Protein AF-A0A972VAW7-F1 (afdb_monomer_lite)

Radius of gyration: 26.2 Å; chains: 1; bounding box: 34×92×45 Å

Sequence (123 aa):
MKHARHSIWLACLALLVVLTGPWVCAQDKIDMKLLYAGHPGSDREKDFVGFLEKHFVHVETCDLKGFKQSQSKGFAVTLMDYDGDGFKAPRPSVRREYEGSLMTVGVIGAFICGNLQLKTGYL

Structure (mmCIF, N/CA/C/O backbone):
data_AF-A0A972VAW7-F1
#
_entry.id   AF-A0A972VAW7-F1
#
loop_
_atom_site.group_PDB
_atom_site.id
_atom_site.type_symbol
_atom_site.label_atom_id
_atom_site.label_alt_id
_atom_site.label_comp_id
_atom_site.label_asym_id
_atom_site.label_entity_id
_atom_site.label_seq_id
_atom_site.pdbx_PDB_ins_code
_atom_site.Cartn_x
_atom_site.Cartn_y
_atom_site.Cartn_z
_atom_site.occupancy
_atom_site.B_iso_or_equiv
_atom_site.auth_seq_id
_atom_site.auth_comp_id
_atom_site.auth_asym_id
_atom_site.auth_atom_id
_atom_site.pdbx_PDB_model_num
ATOM 1 N N . MET A 1 1 ? 20.063 -77.854 31.982 1.00 42.41 1 MET A N 1
ATOM 2 C CA . MET A 1 1 ? 21.010 -76.969 31.272 1.00 42.41 1 MET A CA 1
ATOM 3 C C . MET A 1 1 ? 20.255 -75.726 30.834 1.00 42.41 1 MET A C 1
ATOM 5 O O . MET A 1 1 ? 19.306 -75.831 30.073 1.00 42.41 1 MET A O 1
ATOM 9 N N . LYS A 1 2 ? 20.599 -74.588 31.443 1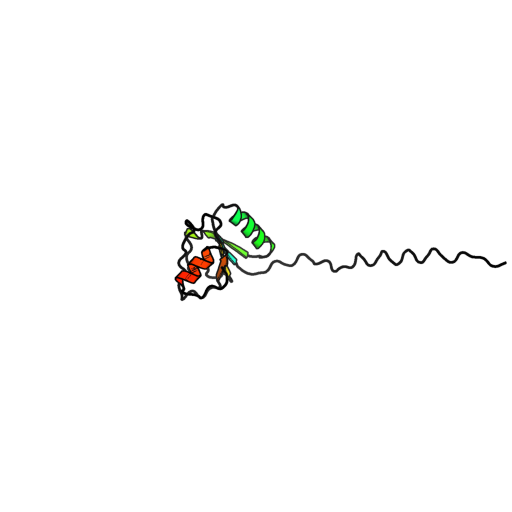.00 49.62 2 LYS A N 1
ATOM 10 C CA . LYS A 1 2 ? 20.118 -73.239 31.108 1.00 49.62 2 LYS A CA 1
ATOM 11 C C . LYS A 1 2 ? 20.866 -72.765 29.857 1.00 49.62 2 LYS A C 1
ATOM 13 O O . LYS A 1 2 ? 22.028 -73.119 29.754 1.00 49.62 2 LYS A O 1
ATOM 18 N N . HIS A 1 3 ? 20.211 -72.012 28.970 1.00 44.94 3 HIS A N 1
ATOM 19 C CA . HIS A 1 3 ? 20.733 -70.972 28.054 1.00 44.94 3 HIS A CA 1
ATOM 20 C C . HIS A 1 3 ? 19.683 -70.795 26.941 1.00 44.94 3 HIS A C 1
ATOM 22 O O . HIS A 1 3 ? 19.407 -71.712 26.183 1.0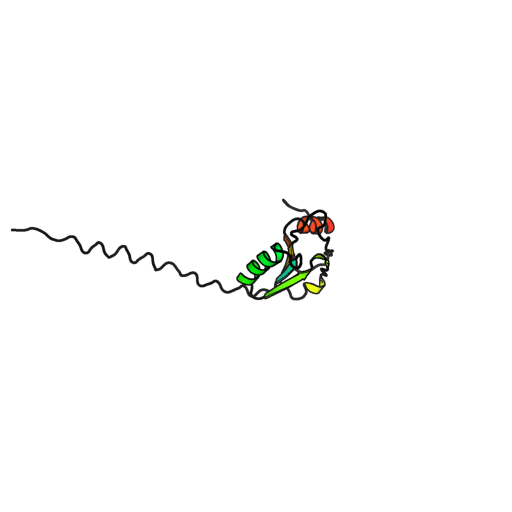0 44.94 3 HIS A O 1
ATOM 28 N N . ALA A 1 4 ? 18.888 -69.729 26.978 1.00 52.50 4 ALA A N 1
ATOM 29 C CA . ALA A 1 4 ? 19.210 -68.396 26.462 1.00 52.50 4 ALA A CA 1
ATOM 30 C C . ALA A 1 4 ? 18.465 -68.180 25.138 1.00 52.50 4 ALA A C 1
ATOM 32 O O . ALA A 1 4 ? 18.752 -68.866 24.165 1.00 52.50 4 ALA A O 1
ATOM 33 N N . ARG A 1 5 ? 17.508 -67.241 25.132 1.00 51.69 5 ARG A N 1
ATOM 34 C CA . ARG A 1 5 ? 17.056 -66.430 23.977 1.00 51.69 5 ARG A CA 1
ATOM 35 C C . ARG A 1 5 ? 16.002 -65.409 24.447 1.00 51.69 5 ARG A C 1
ATOM 37 O O . ARG A 1 5 ? 14.928 -65.270 23.880 1.00 51.69 5 ARG A O 1
ATOM 44 N N . HIS A 1 6 ? 16.322 -64.687 25.521 1.00 50.91 6 HIS A N 1
ATOM 45 C CA . HIS A 1 6 ? 15.736 -63.371 25.772 1.00 50.91 6 HIS A CA 1
ATOM 46 C C . HIS A 1 6 ? 16.639 -62.372 25.065 1.00 50.91 6 HIS A C 1
ATOM 48 O O . HIS A 1 6 ? 17.781 -62.232 25.489 1.00 50.91 6 HIS A O 1
ATOM 54 N N . SER A 1 7 ? 16.173 -61.772 23.973 1.00 55.91 7 SER A N 1
ATOM 55 C CA . SER A 1 7 ? 16.684 -60.542 23.338 1.00 55.91 7 SER A CA 1
ATOM 56 C C . SER A 1 7 ? 16.283 -60.612 21.874 1.00 55.91 7 SER A C 1
ATOM 58 O O . SER A 1 7 ? 16.943 -61.319 21.131 1.00 55.91 7 SER A O 1
ATOM 60 N N . ILE A 1 8 ? 15.175 -59.968 21.497 1.00 53.38 8 ILE A N 1
ATOM 61 C CA . ILE A 1 8 ? 14.865 -59.496 20.123 1.00 53.38 8 ILE A CA 1
ATOM 62 C C . ILE A 1 8 ? 13.512 -58.751 20.084 1.00 53.38 8 ILE A C 1
ATOM 64 O O . ILE A 1 8 ? 13.244 -58.040 19.129 1.00 53.38 8 ILE A O 1
ATOM 68 N N . TRP A 1 9 ? 12.682 -58.778 21.132 1.00 41.78 9 TRP A N 1
ATOM 69 C CA . TRP A 1 9 ? 11.379 -58.082 21.103 1.00 41.78 9 TRP A CA 1
ATOM 70 C C . TRP A 1 9 ? 11.361 -56.680 21.740 1.00 41.78 9 TRP A C 1
ATOM 72 O O . TRP A 1 9 ? 10.293 -56.144 22.004 1.00 41.78 9 TRP A O 1
ATOM 82 N N . LEU A 1 10 ? 12.522 -56.058 21.969 1.00 46.91 10 LEU A N 1
ATOM 83 C CA . LEU A 1 10 ? 12.615 -54.681 22.494 1.00 46.91 10 LEU A CA 1
ATOM 84 C C . LEU A 1 10 ? 12.975 -53.628 21.432 1.00 46.91 10 LEU A C 1
ATOM 86 O O . LEU A 1 10 ? 13.006 -52.443 21.740 1.00 46.91 10 LEU A O 1
ATOM 90 N N . ALA A 1 11 ? 13.193 -54.023 20.174 1.00 46.00 11 ALA A N 1
ATOM 91 C CA . ALA A 1 11 ? 13.623 -53.104 19.115 1.00 46.00 11 ALA A CA 1
ATOM 92 C C . ALA A 1 11 ? 12.483 -52.553 18.229 1.00 46.00 11 ALA A C 1
ATOM 94 O O . ALA A 1 11 ? 12.758 -51.810 17.296 1.00 46.00 11 ALA A O 1
ATOM 95 N N . CYS A 1 12 ? 11.213 -52.886 18.496 1.00 45.41 12 CYS A N 1
ATOM 96 C CA . CYS A 1 12 ? 10.075 -52.346 17.727 1.00 45.41 12 CYS A CA 1
ATOM 97 C C . CYS A 1 12 ? 9.368 -51.153 18.389 1.00 45.41 12 CYS A C 1
ATOM 99 O O . CYS A 1 12 ? 8.567 -50.494 17.735 1.00 45.41 12 CYS A O 1
ATOM 101 N N . LEU A 1 13 ? 9.653 -50.828 19.655 1.00 47.00 13 LEU A N 1
ATOM 102 C CA . LEU A 1 13 ? 8.890 -49.797 20.375 1.00 47.00 13 LEU A CA 1
ATOM 103 C C . LEU A 1 13 ? 9.437 -48.364 20.226 1.00 47.00 13 LEU A C 1
ATOM 105 O O . LEU A 1 13 ? 8.837 -47.432 20.748 1.00 47.00 13 LEU A O 1
ATOM 109 N N . ALA A 1 14 ? 10.555 -48.167 19.522 1.00 47.72 14 ALA A N 1
ATOM 110 C CA . ALA A 1 14 ? 11.209 -46.857 19.407 1.00 47.72 14 ALA A CA 1
ATOM 111 C C . ALA A 1 14 ? 10.981 -46.140 18.060 1.00 47.72 14 ALA A C 1
ATOM 113 O O . ALA A 1 14 ? 11.468 -45.027 17.886 1.00 47.72 14 ALA A O 1
ATOM 114 N N . LEU A 1 15 ? 10.237 -46.733 17.115 1.00 47.00 15 LEU A N 1
ATOM 115 C CA . LEU A 1 15 ? 10.014 -46.143 15.782 1.00 47.00 15 LEU A CA 1
ATOM 116 C C . LEU A 1 15 ? 8.591 -45.601 15.555 1.00 47.00 15 LEU A C 1
ATOM 118 O O . LEU A 1 15 ? 8.254 -45.230 14.436 1.00 47.00 15 LEU A O 1
ATOM 122 N N . LEU A 1 16 ? 7.747 -45.535 16.592 1.00 48.50 16 LEU A N 1
ATOM 123 C CA . LEU A 1 16 ? 6.347 -45.102 16.449 1.00 48.50 16 LEU A CA 1
ATOM 124 C C . LEU A 1 16 ? 6.022 -43.728 17.061 1.00 48.50 16 LEU A C 1
ATOM 126 O O . LEU A 1 16 ? 4.861 -43.339 17.082 1.00 48.50 16 LEU A O 1
ATOM 130 N N . VAL A 1 17 ? 7.017 -42.985 17.556 1.00 49.81 17 VAL A N 1
ATOM 131 C CA . VAL A 1 17 ? 6.788 -41.675 18.211 1.00 49.81 17 VAL A CA 1
ATOM 132 C C . VAL A 1 17 ? 7.079 -40.484 17.282 1.00 49.81 17 VAL A C 1
ATOM 134 O O . VAL A 1 17 ? 6.741 -39.350 17.596 1.00 49.81 17 VAL A O 1
ATOM 137 N N . VAL A 1 18 ? 7.631 -40.708 16.085 1.00 52.59 18 VAL A N 1
ATOM 138 C CA . VAL A 1 18 ? 7.989 -39.606 15.163 1.00 52.59 18 VAL A CA 1
ATOM 139 C C . VAL A 1 18 ? 6.808 -39.133 14.291 1.00 52.59 18 VAL A C 1
ATOM 141 O O . VAL A 1 18 ? 6.897 -38.091 13.652 1.00 52.59 18 VAL A O 1
ATOM 144 N N . LEU A 1 19 ? 5.664 -39.829 14.294 1.00 53.81 19 LEU A N 1
ATOM 145 C CA . LEU A 1 19 ? 4.510 -39.487 13.440 1.00 53.81 19 LEU A CA 1
ATOM 146 C C . LEU A 1 19 ? 3.366 -38.746 14.154 1.00 53.81 19 LEU A C 1
ATOM 148 O O . LEU A 1 19 ? 2.381 -38.401 13.508 1.00 53.81 19 LEU A O 1
ATOM 152 N N . THR A 1 20 ? 3.484 -38.463 15.454 1.00 59.69 20 THR A N 1
ATOM 153 C CA . THR A 1 20 ? 2.462 -37.724 16.224 1.00 59.69 20 THR A CA 1
ATOM 154 C C . THR A 1 20 ? 2.853 -36.274 16.498 1.00 59.69 20 THR A C 1
ATOM 156 O O . THR A 1 20 ? 2.362 -35.674 17.454 1.00 59.69 20 THR A O 1
ATOM 159 N N . GLY A 1 21 ? 3.749 -35.694 15.692 1.00 60.31 21 GLY A N 1
ATOM 160 C CA . GLY A 1 21 ? 3.880 -34.240 15.672 1.00 60.31 21 GLY A CA 1
ATOM 161 C C . GLY A 1 21 ? 2.508 -33.640 15.342 1.00 60.31 21 GLY A C 1
ATOM 162 O O . GLY A 1 21 ? 1.825 -34.195 14.474 1.00 60.31 21 GLY A O 1
ATOM 163 N N . PRO A 1 22 ? 2.053 -32.575 16.030 1.00 61.19 22 PRO A N 1
ATOM 164 C CA . PRO A 1 22 ? 0.827 -31.908 15.636 1.00 61.19 22 PRO A CA 1
ATOM 165 C C . PRO A 1 22 ? 0.988 -31.524 14.171 1.00 61.19 22 PRO A C 1
ATOM 167 O O . PRO A 1 22 ? 1.885 -30.762 13.806 1.00 61.19 22 PRO A O 1
ATOM 170 N N . TRP A 1 23 ? 0.143 -32.110 13.328 1.00 58.91 23 TRP A N 1
ATOM 171 C CA . TRP A 1 23 ? -0.098 -31.574 12.008 1.00 58.91 23 TRP A CA 1
ATOM 172 C C . TRP A 1 23 ? -0.544 -30.145 12.265 1.00 58.91 23 TRP A C 1
ATOM 174 O O . TRP A 1 23 ? -1.618 -29.919 12.822 1.00 58.91 23 TRP A O 1
ATOM 184 N N . VAL A 1 24 ? 0.314 -29.177 11.954 1.00 57.53 24 VAL A N 1
ATOM 185 C CA . VAL A 1 24 ? -0.148 -27.805 11.823 1.00 57.53 24 VAL A CA 1
ATOM 186 C C . VAL A 1 24 ? -1.095 -27.867 10.637 1.00 57.53 24 VAL A C 1
ATOM 188 O O . VAL A 1 24 ? -0.661 -27.935 9.487 1.00 57.53 24 VAL A O 1
ATOM 191 N N . CYS A 1 25 ? -2.393 -27.978 10.927 1.00 57.09 25 CYS A N 1
ATOM 192 C CA . CYS A 1 25 ? -3.434 -27.760 9.939 1.00 57.09 25 CYS A CA 1
ATOM 193 C C . CYS A 1 25 ? -3.089 -26.456 9.224 1.00 57.09 25 CYS A C 1
ATOM 195 O O . CYS A 1 25 ? -2.650 -25.508 9.882 1.00 57.09 25 CYS A O 1
ATOM 197 N N . ALA A 1 26 ? -3.236 -26.434 7.897 1.00 62.00 26 ALA A N 1
ATOM 198 C CA . ALA A 1 26 ? -3.093 -25.213 7.118 1.00 62.00 26 ALA A CA 1
ATOM 199 C C . ALA A 1 26 ? -3.807 -24.089 7.874 1.00 62.00 26 ALA A C 1
ATOM 201 O O . ALA A 1 26 ? -4.998 -24.197 8.154 1.00 62.00 26 ALA A O 1
ATOM 202 N N . GLN A 1 27 ? -3.038 -23.103 8.330 1.00 69.12 27 GLN A N 1
ATOM 203 C CA . GLN A 1 27 ? -3.560 -22.082 9.219 1.00 69.12 27 GLN A CA 1
ATOM 204 C C . GLN A 1 27 ? -4.609 -21.304 8.431 1.00 69.12 27 GLN A C 1
ATOM 206 O O . GLN A 1 27 ? -4.305 -20.831 7.332 1.00 69.12 27 GLN A O 1
ATOM 211 N N . ASP A 1 28 ? -5.839 -21.249 8.947 1.00 85.94 28 ASP A N 1
ATOM 212 C CA . ASP A 1 28 ? -6.928 -20.551 8.270 1.00 85.94 28 ASP A CA 1
ATOM 213 C C . ASP A 1 28 ? -6.473 -19.129 7.924 1.00 85.94 28 ASP A C 1
ATOM 215 O O . ASP A 1 28 ? -5.823 -18.452 8.731 1.00 85.94 28 ASP A O 1
ATOM 219 N N . LYS A 1 29 ? -6.765 -18.694 6.691 1.00 94.44 29 LYS A N 1
ATOM 220 C CA . LYS A 1 29 ? -6.427 -17.339 6.255 1.00 94.44 29 LYS A CA 1
ATOM 221 C C . LYS A 1 29 ? -7.046 -16.330 7.218 1.00 94.44 29 LYS A C 1
ATOM 223 O O . LYS A 1 29 ? -8.171 -16.494 7.682 1.00 94.44 29 LYS A O 1
ATOM 228 N N . ILE A 1 30 ? -6.321 -15.251 7.464 1.00 95.19 30 ILE A N 1
ATOM 229 C CA . ILE A 1 30 ? -6.767 -14.157 8.311 1.00 95.19 30 ILE A CA 1
ATOM 230 C C . ILE A 1 30 ? -7.899 -13.423 7.586 1.00 95.19 30 ILE A C 1
ATOM 232 O O . ILE A 1 30 ? -7.705 -12.882 6.490 1.00 95.19 30 ILE A O 1
ATOM 236 N N . ASP A 1 31 ? -9.075 -13.386 8.208 1.00 95.50 31 ASP A N 1
ATOM 237 C CA . ASP A 1 31 ? -10.218 -12.609 7.729 1.00 95.50 31 ASP A CA 1
ATOM 238 C C . ASP A 1 31 ? -10.030 -11.121 8.063 1.00 95.50 31 ASP A C 1
ATOM 240 O O . ASP A 1 31 ? -10.536 -10.585 9.048 1.00 95.50 31 ASP A O 1
ATOM 244 N N . MET A 1 32 ? -9.196 -10.460 7.260 1.00 95.06 32 MET A N 1
ATOM 245 C CA . MET A 1 32 ? -8.917 -9.033 7.350 1.00 95.06 32 MET A CA 1
ATOM 246 C C . MET A 1 32 ? -8.821 -8.442 5.945 1.00 95.06 32 MET A C 1
ATOM 248 O O . MET A 1 32 ? -8.136 -8.988 5.083 1.00 95.06 32 MET A O 1
ATOM 252 N N . LYS A 1 33 ? -9.478 -7.295 5.736 1.00 97.38 33 LYS A N 1
ATOM 253 C CA . LYS A 1 33 ? -9.437 -6.546 4.474 1.00 97.38 33 LYS A CA 1
ATOM 254 C C . LYS A 1 33 ? -8.184 -5.689 4.386 1.00 97.38 33 LYS A C 1
ATOM 256 O O . LYS A 1 33 ? -8.042 -4.723 5.139 1.00 97.38 33 LYS A O 1
ATOM 261 N N . LEU A 1 34 ? -7.318 -6.020 3.438 1.00 98.00 34 LEU A N 1
ATOM 262 C CA . LEU A 1 34 ? -6.097 -5.290 3.124 1.00 98.00 34 LEU A CA 1
ATOM 263 C C . LEU A 1 34 ? -6.222 -4.565 1.787 1.00 98.00 34 LEU A C 1
ATOM 265 O O . LEU A 1 34 ? -6.674 -5.149 0.805 1.00 98.00 34 LEU A O 1
ATOM 269 N N . LEU A 1 35 ? -5.767 -3.314 1.755 1.00 98.50 35 LEU A N 1
ATOM 270 C CA . LEU A 1 35 ? -5.518 -2.586 0.513 1.00 98.50 35 LEU A CA 1
ATOM 271 C C . LEU A 1 35 ? -4.009 -2.499 0.286 1.00 98.50 35 LEU A C 1
ATOM 273 O O . LEU A 1 35 ? -3.305 -1.899 1.094 1.00 98.50 35 LEU A O 1
ATOM 277 N N . TYR A 1 36 ? -3.512 -3.057 -0.811 1.00 98.19 36 TYR A N 1
ATOM 278 C CA . TYR A 1 36 ? -2.129 -2.922 -1.255 1.00 98.19 36 TYR A CA 1
ATOM 279 C C . TYR A 1 36 ? -2.025 -1.840 -2.340 1.00 98.19 36 TYR A C 1
ATOM 281 O O . TYR A 1 36 ? -2.475 -2.021 -3.468 1.00 98.19 36 TYR A O 1
ATOM 289 N N . ALA A 1 37 ? -1.439 -0.697 -1.996 1.00 97.69 37 ALA A N 1
ATOM 290 C CA . ALA A 1 37 ? -1.117 0.378 -2.926 1.00 97.69 37 ALA A CA 1
ATOM 291 C C . ALA A 1 37 ? 0.322 0.192 -3.435 1.00 97.69 37 ALA A C 1
ATOM 293 O O . ALA A 1 37 ? 1.281 0.516 -2.727 1.00 97.69 37 ALA A O 1
ATOM 294 N N . GLY A 1 38 ? 0.459 -0.354 -4.643 1.00 96.19 38 GLY A N 1
ATOM 295 C CA . GLY A 1 38 ? 1.731 -0.810 -5.208 1.00 96.19 38 GLY A CA 1
ATOM 296 C C . GLY A 1 38 ? 2.077 -0.190 -6.559 1.00 96.19 38 GLY A C 1
ATOM 297 O O . GLY A 1 38 ? 1.575 0.874 -6.927 1.00 96.19 38 GLY A O 1
ATOM 298 N N . HIS A 1 39 ? 2.947 -0.871 -7.305 1.00 95.62 39 HIS A N 1
ATOM 299 C CA . HIS A 1 39 ? 3.335 -0.512 -8.668 1.00 95.62 39 HIS A CA 1
ATOM 300 C C . HIS A 1 39 ? 2.694 -1.492 -9.671 1.00 95.62 39 HIS A C 1
ATOM 302 O O . HIS A 1 39 ? 3.199 -2.605 -9.833 1.00 95.62 39 HIS A O 1
ATOM 308 N N . PRO A 1 40 ? 1.604 -1.092 -10.359 1.00 96.19 40 PRO A N 1
ATOM 309 C CA . PRO A 1 40 ? 0.823 -2.008 -11.182 1.00 96.19 40 PRO A CA 1
ATOM 310 C C . PRO A 1 40 ? 1.635 -2.734 -12.255 1.00 96.19 40 PRO A C 1
ATOM 312 O O . PRO A 1 40 ? 2.327 -2.113 -13.064 1.00 96.19 40 PRO A O 1
ATOM 315 N N . GLY A 1 41 ? 1.497 -4.057 -12.299 1.00 95.19 41 GLY A N 1
ATOM 316 C CA . GLY A 1 41 ? 2.116 -4.936 -13.288 1.00 95.19 41 GLY A CA 1
ATOM 317 C C . GLY A 1 41 ? 3.576 -5.294 -13.009 1.00 95.19 41 GLY A C 1
ATOM 318 O O . GLY A 1 41 ? 4.143 -6.101 -13.759 1.00 95.19 41 GLY A O 1
ATOM 319 N N . SER A 1 42 ? 4.177 -4.748 -11.948 1.00 95.50 42 SER A N 1
ATOM 320 C CA . SER A 1 42 ? 5.556 -5.053 -11.577 1.00 95.50 42 SER A CA 1
ATOM 321 C C . SER A 1 42 ? 5.696 -6.469 -11.011 1.00 95.50 42 SER A C 1
ATOM 323 O O . SER A 1 42 ? 4.733 -7.089 -10.553 1.00 95.50 42 SER A O 1
ATOM 325 N N . ASP A 1 43 ? 6.911 -7.013 -11.053 1.00 96.81 43 ASP A N 1
ATOM 326 C CA . ASP A 1 43 ? 7.167 -8.344 -10.499 1.00 96.81 43 ASP A CA 1
ATOM 327 C C . ASP A 1 43 ? 7.124 -8.339 -8.966 1.00 96.81 43 ASP A C 1
ATOM 329 O O . ASP A 1 43 ? 6.677 -9.320 -8.374 1.00 96.81 43 ASP A O 1
ATOM 333 N N . ARG A 1 44 ? 7.482 -7.215 -8.320 1.00 95.25 44 ARG A N 1
ATOM 334 C CA . ARG A 1 44 ? 7.294 -7.039 -6.874 1.00 95.25 44 ARG A CA 1
ATOM 335 C C . ARG A 1 44 ? 5.825 -7.089 -6.489 1.00 95.25 44 ARG A C 1
ATOM 337 O O . ARG A 1 44 ? 5.501 -7.759 -5.515 1.00 95.25 44 ARG A O 1
ATOM 344 N N . GLU A 1 45 ? 4.958 -6.382 -7.216 1.00 96.50 45 GLU A N 1
ATOM 345 C CA . GLU A 1 45 ? 3.523 -6.392 -6.925 1.00 96.50 45 GLU A CA 1
ATOM 346 C C . GLU A 1 45 ? 2.989 -7.822 -6.999 1.00 96.50 45 GLU A C 1
ATOM 348 O O . GLU A 1 45 ? 2.373 -8.287 -6.045 1.00 96.50 45 GLU A O 1
ATOM 353 N N . LYS A 1 46 ? 3.268 -8.544 -8.091 1.00 98.06 46 LYS A N 1
ATOM 354 C CA . LYS A 1 46 ? 2.791 -9.925 -8.269 1.00 98.06 46 LYS A CA 1
ATOM 355 C C . LYS A 1 46 ? 3.272 -10.844 -7.149 1.00 98.06 46 LYS A C 1
ATOM 357 O O . LYS A 1 46 ? 2.476 -11.607 -6.606 1.00 98.06 46 LYS A O 1
ATOM 362 N N . ASP A 1 47 ? 4.559 -10.777 -6.811 1.00 97.81 47 ASP A N 1
ATOM 363 C CA . ASP A 1 47 ? 5.148 -11.601 -5.754 1.00 97.81 47 ASP A CA 1
ATOM 364 C C . ASP A 1 47 ? 4.528 -11.280 -4.390 1.00 97.81 47 ASP A C 1
ATOM 366 O O . ASP A 1 47 ? 4.070 -12.175 -3.674 1.00 97.81 47 ASP A O 1
ATOM 370 N N . PHE A 1 48 ? 4.438 -9.994 -4.045 1.00 96.81 48 PHE A N 1
ATOM 371 C CA . PHE A 1 48 ? 3.996 -9.594 -2.719 1.00 96.81 48 PHE A CA 1
ATOM 372 C C . PHE A 1 48 ? 2.483 -9.745 -2.538 1.00 96.81 48 PHE A C 1
ATOM 374 O O . PHE A 1 48 ? 2.045 -10.230 -1.497 1.00 96.81 48 PHE A O 1
ATOM 381 N N . VAL A 1 49 ? 1.677 -9.437 -3.558 1.00 97.88 49 VAL A N 1
ATOM 382 C CA . VAL A 1 49 ? 0.236 -9.736 -3.560 1.00 97.88 49 VAL A CA 1
ATOM 383 C C . VAL A 1 49 ? 0.015 -11.243 -3.464 1.00 97.88 49 VAL A C 1
ATOM 385 O O . VAL A 1 49 ? -0.750 -11.682 -2.610 1.00 97.88 49 VAL A O 1
ATOM 388 N N . GLY A 1 50 ? 0.754 -12.051 -4.230 1.00 97.81 50 GLY A N 1
ATOM 389 C CA . GLY A 1 50 ? 0.678 -13.510 -4.140 1.00 97.81 50 GLY A CA 1
ATOM 390 C C . GLY A 1 50 ? 1.087 -14.057 -2.766 1.00 97.81 50 GLY A C 1
ATOM 391 O O . GLY A 1 50 ? 0.552 -15.070 -2.313 1.00 97.81 50 GLY A O 1
ATOM 392 N N . PHE A 1 51 ? 2.012 -13.396 -2.066 1.00 96.69 51 PHE A N 1
ATOM 393 C CA . PHE A 1 51 ? 2.307 -13.682 -0.662 1.00 96.69 51 PHE A CA 1
ATOM 394 C C . PHE A 1 51 ? 1.131 -13.312 0.254 1.00 96.69 51 PHE A C 1
ATOM 396 O O . PHE A 1 51 ? 0.703 -14.144 1.052 1.00 96.69 51 PHE A O 1
ATOM 403 N N . LEU A 1 52 ? 0.570 -12.106 0.128 1.00 97.19 52 LEU A N 1
ATOM 404 C CA . LEU A 1 52 ? -0.551 -11.649 0.956 1.00 97.19 52 LEU A CA 1
ATOM 405 C C . LEU A 1 52 ? -1.788 -12.540 0.774 1.00 97.19 52 LEU A C 1
ATOM 407 O O . LEU A 1 52 ? -2.389 -12.970 1.754 1.00 97.19 52 LEU A O 1
ATOM 411 N N . GLU A 1 53 ? -2.129 -12.902 -0.458 1.00 97.25 53 GLU A N 1
ATOM 412 C CA . GLU A 1 53 ? -3.280 -13.752 -0.769 1.00 97.25 53 GLU A CA 1
ATOM 413 C C . GLU A 1 53 ? -3.159 -15.171 -0.199 1.00 97.25 53 GLU A C 1
ATOM 415 O O . GLU A 1 53 ? -4.176 -15.839 -0.007 1.00 97.25 53 GLU A O 1
ATOM 420 N N . LYS A 1 54 ? -1.952 -15.655 0.125 1.00 96.50 54 LYS A N 1
ATOM 421 C CA . LYS A 1 54 ? -1.780 -16.931 0.847 1.00 96.50 54 LYS A CA 1
ATOM 422 C C . LYS A 1 54 ? -2.231 -16.837 2.300 1.00 96.50 54 LYS A C 1
ATOM 424 O O . LYS A 1 54 ? -2.657 -17.846 2.853 1.00 96.50 54 LYS A O 1
ATOM 429 N N . HIS A 1 55 ? -2.150 -15.652 2.900 1.00 96.12 55 HIS A N 1
ATOM 430 C CA . HIS A 1 55 ? -2.355 -15.443 4.332 1.00 96.12 55 HIS A CA 1
ATOM 431 C C . HIS A 1 55 ? -3.643 -14.694 4.672 1.00 96.12 55 HIS A C 1
ATOM 433 O O . HIS A 1 55 ? -4.149 -14.867 5.776 1.00 96.12 55 HIS A O 1
ATOM 439 N N . PHE A 1 56 ? -4.194 -13.902 3.752 1.00 96.56 56 PHE A N 1
ATOM 440 C CA . PHE A 1 56 ? -5.373 -13.067 3.982 1.00 96.56 56 PHE A CA 1
ATOM 441 C C . PHE A 1 56 ? -6.517 -13.445 3.046 1.00 96.56 56 PHE A C 1
ATOM 443 O O . PHE A 1 56 ? -6.307 -13.763 1.875 1.00 96.56 56 PHE A O 1
ATOM 450 N N . VAL A 1 57 ? -7.743 -13.409 3.569 1.00 94.69 57 VAL A N 1
ATOM 451 C CA . VAL A 1 57 ? -8.956 -13.697 2.786 1.00 94.69 57 VAL A CA 1
ATOM 452 C C . VAL A 1 57 ? -9.240 -12.580 1.778 1.00 94.69 57 VAL A C 1
ATOM 454 O O . VAL A 1 57 ? -9.709 -12.849 0.674 1.00 94.69 57 VAL A O 1
ATOM 457 N N . HIS A 1 58 ? -8.942 -11.331 2.145 1.00 97.31 58 HIS A N 1
ATOM 458 C CA . HIS A 1 58 ? -9.342 -10.146 1.395 1.00 97.31 58 HIS A CA 1
ATOM 459 C C . HIS 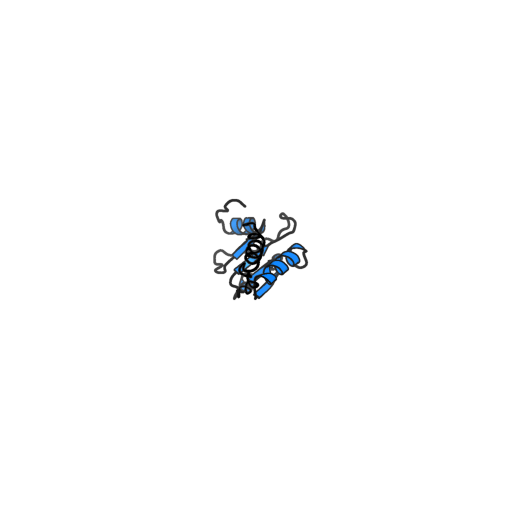A 1 58 ? -8.145 -9.235 1.115 1.00 97.31 58 HIS A C 1
ATOM 461 O O . HIS A 1 58 ? -7.728 -8.459 1.976 1.00 97.31 58 HIS A O 1
ATOM 467 N N . VAL A 1 59 ? -7.622 -9.308 -0.107 1.00 98.00 59 VAL A N 1
ATOM 468 C CA . VAL A 1 59 ? -6.560 -8.428 -0.605 1.00 98.00 59 VAL A CA 1
ATOM 469 C C . VAL A 1 59 ? -7.084 -7.716 -1.844 1.00 98.00 59 VAL A C 1
ATOM 471 O O . VAL A 1 59 ? -7.462 -8.362 -2.816 1.00 98.00 59 VAL A O 1
ATOM 474 N N . GLU A 1 60 ? -7.123 -6.390 -1.803 1.00 98.31 60 GLU A N 1
ATOM 475 C CA . GLU A 1 60 ? -7.368 -5.558 -2.981 1.00 98.31 60 GLU A CA 1
ATOM 476 C C . GLU A 1 60 ? -6.122 -4.739 -3.300 1.00 98.31 60 GLU A C 1
ATOM 478 O O . GLU A 1 60 ? -5.327 -4.429 -2.411 1.00 98.31 60 GLU A O 1
ATOM 483 N N . THR A 1 61 ? -5.953 -4.374 -4.569 1.00 98.25 61 THR A N 1
ATOM 484 C CA . THR A 1 61 ? -4.801 -3.600 -5.033 1.00 98.25 61 THR A CA 1
ATOM 485 C C . THR A 1 61 ? -5.223 -2.262 -5.626 1.00 98.25 61 THR A C 1
ATOM 487 O O . THR A 1 61 ? -6.325 -2.101 -6.156 1.00 98.25 61 THR A O 1
ATOM 490 N N . CYS A 1 62 ? -4.340 -1.270 -5.544 1.00 97.44 62 CYS A N 1
ATOM 491 C CA . CYS A 1 62 ? -4.480 -0.023 -6.282 1.00 97.44 62 CYS A CA 1
ATOM 492 C C . CYS A 1 62 ? -3.118 0.548 -6.694 1.00 97.44 62 CYS A C 1
ATOM 494 O O . CYS A 1 62 ? -2.075 0.185 -6.153 1.00 97.44 62 CYS A O 1
ATOM 496 N N . ASP A 1 63 ? -3.135 1.465 -7.662 1.00 96.06 63 ASP A N 1
ATOM 497 C CA . ASP A 1 63 ? -1.935 2.179 -8.095 1.00 96.06 63 ASP A CA 1
ATOM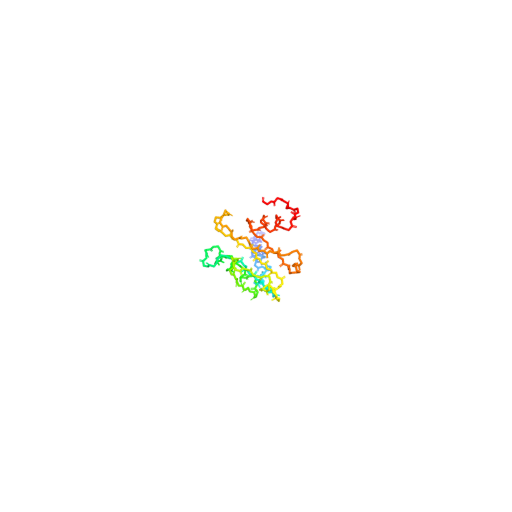 498 C C . ASP A 1 63 ? -1.501 3.201 -7.035 1.00 96.06 63 ASP A C 1
ATOM 500 O O . ASP A 1 63 ? -2.214 4.177 -6.769 1.00 96.06 63 ASP A O 1
ATOM 504 N N . LEU A 1 64 ? -0.301 3.023 -6.479 1.00 96.06 64 LEU A N 1
ATOM 505 C CA . LEU A 1 64 ? 0.299 3.954 -5.528 1.00 96.06 64 LEU A CA 1
ATOM 506 C C . LEU A 1 64 ? 0.430 5.368 -6.107 1.00 96.06 64 LEU A C 1
ATOM 508 O O . LEU A 1 64 ? 0.245 6.353 -5.388 1.00 96.06 64 LEU A O 1
ATOM 512 N N . LYS A 1 65 ? 0.723 5.499 -7.407 1.00 93.69 65 LYS A N 1
ATOM 513 C CA . LYS A 1 65 ? 0.876 6.803 -8.069 1.00 93.69 65 LYS A CA 1
ATOM 514 C C . LYS A 1 65 ? -0.426 7.600 -8.072 1.00 93.69 65 LYS A C 1
ATOM 516 O O . LYS A 1 65 ? -0.391 8.827 -7.983 1.00 93.69 65 LYS A O 1
ATOM 521 N N . GLY A 1 66 ? -1.558 6.908 -8.170 1.00 93.62 66 GLY A N 1
ATOM 522 C CA . GLY A 1 66 ? -2.902 7.481 -8.163 1.00 93.62 66 GLY A CA 1
ATOM 523 C C . GLY A 1 66 ? -3.595 7.459 -6.800 1.00 93.62 66 GLY A C 1
ATOM 524 O O . GLY A 1 66 ? -4.777 7.804 -6.738 1.00 93.62 66 GLY A O 1
ATOM 525 N N . PHE A 1 67 ? -2.898 7.051 -5.734 1.00 94.81 67 PHE A N 1
ATOM 526 C CA . PHE A 1 67 ? -3.513 6.777 -4.442 1.00 94.81 67 PHE A CA 1
ATOM 527 C C . PHE A 1 67 ? -4.261 7.988 -3.864 1.00 94.81 67 PHE A C 1
ATOM 529 O O . PHE A 1 67 ? -3.735 9.098 -3.744 1.00 94.81 67 PHE A O 1
ATOM 536 N N . LYS A 1 68 ? -5.496 7.738 -3.425 1.00 93.94 68 LYS A N 1
ATOM 537 C CA . LYS A 1 68 ? -6.347 8.650 -2.662 1.00 93.94 68 LYS A CA 1
ATOM 538 C C . LYS A 1 68 ? -6.754 7.972 -1.363 1.00 93.94 68 LYS A C 1
ATOM 540 O O . LYS A 1 68 ? -7.267 6.860 -1.377 1.00 93.94 68 LYS A O 1
ATOM 545 N N . GLN A 1 69 ? -6.669 8.700 -0.252 1.00 93.44 69 GLN A N 1
ATOM 546 C CA . GLN A 1 69 ? -7.029 8.207 1.087 1.00 93.44 69 GLN A CA 1
ATOM 547 C C . GLN A 1 69 ? -8.452 7.631 1.180 1.00 93.44 69 GLN A C 1
ATOM 549 O O . GLN A 1 69 ? -8.724 6.769 2.008 1.00 93.44 69 GLN A O 1
ATOM 554 N N . SER A 1 70 ? -9.375 8.084 0.325 1.00 94.19 70 SER A N 1
ATOM 555 C CA . SER A 1 70 ? -10.733 7.540 0.249 1.00 94.19 70 SER A CA 1
ATOM 556 C C . SER A 1 70 ? -10.786 6.078 -0.200 1.00 94.19 70 SER A C 1
ATOM 558 O O . SER A 1 70 ? -11.761 5.408 0.117 1.00 94.19 70 SER A O 1
ATOM 560 N N . GLN A 1 71 ? -9.775 5.594 -0.930 1.00 95.50 71 GLN A N 1
ATOM 561 C CA . GLN A 1 71 ? -9.680 4.197 -1.364 1.00 95.50 71 GLN A CA 1
ATOM 562 C C . GLN A 1 71 ? -9.447 3.256 -0.180 1.00 95.50 71 GLN A C 1
ATOM 564 O O . GLN A 1 71 ? -9.873 2.115 -0.230 1.00 95.50 71 GLN A O 1
ATOM 569 N N . SER A 1 72 ? -8.860 3.747 0.913 1.00 96.12 72 SER A N 1
ATOM 570 C CA . SER A 1 72 ? -8.631 2.971 2.137 1.00 96.12 72 SER A CA 1
ATOM 571 C C . SER A 1 72 ? -9.880 2.779 3.003 1.00 96.12 72 SER A C 1
ATOM 573 O O . SER A 1 72 ? -9.827 2.081 4.015 1.00 96.12 72 SER A O 1
ATOM 575 N N . LYS A 1 73 ? -11.018 3.394 2.653 1.00 95.44 73 LYS A N 1
ATOM 576 C CA . LYS A 1 73 ? -12.251 3.269 3.441 1.00 95.44 73 LYS A CA 1
ATOM 577 C C . LYS A 1 73 ? -12.753 1.825 3.439 1.00 95.44 73 LYS A C 1
ATOM 579 O O . LYS A 1 73 ? -12.978 1.249 2.383 1.00 95.44 73 LYS A O 1
ATOM 584 N N . GLY A 1 74 ? -12.991 1.277 4.629 1.00 95.19 74 GLY A N 1
ATOM 585 C CA . GLY A 1 74 ? -13.486 -0.094 4.802 1.00 95.19 74 GLY A CA 1
ATOM 586 C C . GLY A 1 74 ? -12.396 -1.171 4.806 1.00 95.19 74 GLY A C 1
ATOM 587 O O . GLY A 1 74 ? -12.718 -2.338 5.027 1.00 95.19 74 GLY A O 1
ATOM 588 N N . PHE A 1 75 ? -11.128 -0.791 4.620 1.00 97.69 75 PHE A N 1
ATOM 589 C CA . PHE A 1 75 ? -9.979 -1.667 4.828 1.00 97.69 75 PHE A CA 1
ATOM 590 C C . PHE A 1 75 ? -9.449 -1.517 6.249 1.00 97.69 75 PHE A C 1
ATOM 592 O O . PHE A 1 75 ? -9.436 -0.420 6.806 1.00 97.69 75 PHE A O 1
ATOM 599 N N . ALA A 1 76 ? -8.988 -2.623 6.828 1.00 96.69 76 ALA A N 1
ATOM 600 C CA . ALA A 1 76 ? -8.372 -2.608 8.146 1.00 96.69 76 ALA A CA 1
ATOM 601 C C . ALA A 1 76 ? -6.986 -1.959 8.093 1.00 96.69 76 ALA A C 1
ATOM 603 O O . ALA A 1 76 ? -6.644 -1.177 8.974 1.00 96.69 76 ALA A O 1
ATOM 604 N N . VAL A 1 77 ? -6.205 -2.259 7.048 1.00 97.19 77 VAL A N 1
ATOM 605 C CA . VAL A 1 77 ? -4.857 -1.718 6.840 1.00 97.19 77 VAL A CA 1
ATOM 606 C C . VAL A 1 77 ? -4.643 -1.414 5.360 1.00 97.19 77 VAL A C 1
ATOM 608 O O . VAL A 1 77 ? -5.023 -2.196 4.487 1.00 97.19 77 VAL A O 1
ATOM 611 N N . THR A 1 78 ? -4.007 -0.277 5.080 1.00 97.88 78 THR A N 1
ATOM 612 C CA . THR A 1 78 ? -3.423 0.026 3.768 1.00 97.88 78 THR A CA 1
ATOM 613 C C . THR A 1 78 ? -1.915 -0.195 3.819 1.00 9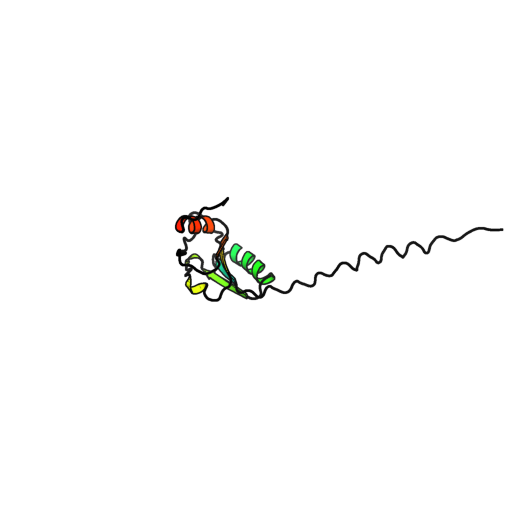7.88 78 THR A C 1
ATOM 615 O O . THR A 1 78 ? -1.240 0.368 4.677 1.00 97.88 78 THR A O 1
ATOM 618 N N . LEU A 1 79 ? -1.388 -1.002 2.907 1.00 97.50 79 LEU A N 1
ATOM 619 C CA . LEU A 1 79 ? 0.040 -1.205 2.686 1.00 97.50 79 LEU A CA 1
ATOM 620 C C . LEU A 1 79 ? 0.482 -0.358 1.495 1.00 97.50 79 LEU A C 1
ATOM 622 O O . LEU A 1 79 ? -0.158 -0.402 0.452 1.00 97.50 79 LEU A O 1
ATOM 626 N N . MET A 1 80 ? 1.567 0.396 1.638 1.00 96.44 80 MET A N 1
ATOM 627 C CA . MET A 1 80 ? 2.176 1.157 0.547 1.00 96.44 80 MET A CA 1
ATOM 628 C C . MET A 1 80 ? 3.590 0.656 0.282 1.00 96.44 80 MET A C 1
ATOM 630 O O . MET A 1 80 ? 4.430 0.684 1.184 1.00 96.44 80 MET A O 1
ATOM 634 N N . ASP A 1 81 ? 3.851 0.233 -0.949 1.00 95.00 81 ASP A N 1
ATOM 635 C CA . ASP A 1 81 ? 5.134 -0.324 -1.381 1.00 95.00 81 ASP A CA 1
ATOM 636 C C . ASP A 1 81 ? 5.481 0.172 -2.787 1.00 95.00 81 ASP A C 1
ATOM 638 O O . ASP A 1 81 ? 4.601 0.404 -3.616 1.00 95.00 81 ASP A O 1
ATOM 642 N N . TYR A 1 82 ? 6.771 0.341 -3.061 1.00 93.44 82 TYR A N 1
ATOM 643 C CA . TYR A 1 82 ? 7.254 0.712 -4.386 1.00 93.44 82 TYR A CA 1
ATOM 644 C C . TYR A 1 82 ? 8.625 0.097 -4.649 1.00 93.44 82 TYR A C 1
ATOM 646 O O . TYR A 1 82 ? 9.557 0.278 -3.866 1.00 93.44 82 TYR A O 1
ATOM 654 N N . ASP A 1 83 ? 8.745 -0.594 -5.778 1.00 89.25 83 ASP A N 1
ATOM 655 C CA . ASP A 1 83 ? 9.918 -1.377 -6.178 1.00 89.25 83 ASP A CA 1
ATOM 656 C C . ASP A 1 83 ? 10.796 -0.710 -7.238 1.00 89.25 83 ASP A C 1
ATOM 658 O O . ASP A 1 83 ? 11.835 -1.249 -7.614 1.00 89.25 83 ASP A O 1
ATOM 662 N N . GLY A 1 84 ? 10.375 0.444 -7.752 1.00 83.88 84 GLY A N 1
ATOM 663 C CA . GLY A 1 84 ? 11.127 1.174 -8.759 1.00 83.88 84 GLY A CA 1
ATOM 664 C C . GLY A 1 84 ? 12.277 1.997 -8.178 1.00 83.88 84 GLY A C 1
ATOM 665 O O . GLY A 1 84 ? 12.587 1.979 -6.989 1.00 83.88 84 GLY A O 1
ATOM 666 N N . ASP A 1 85 ? 12.884 2.799 -9.050 1.00 85.31 85 ASP A N 1
ATOM 667 C CA . ASP A 1 85 ? 13.891 3.789 -8.669 1.00 85.31 85 ASP A CA 1
ATOM 668 C C . ASP A 1 85 ? 13.336 4.734 -7.589 1.00 85.31 85 ASP A C 1
ATOM 670 O O . ASP A 1 85 ? 12.367 5.461 -7.827 1.00 85.31 85 ASP A O 1
ATOM 674 N N . GLY A 1 86 ? 13.965 4.744 -6.410 1.00 78.75 86 GLY A N 1
ATOM 675 C CA . GLY A 1 86 ? 13.543 5.559 -5.272 1.00 78.75 86 GLY A CA 1
ATOM 676 C C . GLY A 1 86 ? 13.539 7.064 -5.554 1.00 78.75 86 GLY A C 1
ATOM 677 O O . GLY A 1 86 ? 12.736 7.791 -4.973 1.00 78.75 86 GLY A O 1
ATOM 678 N N . PHE A 1 87 ? 14.351 7.547 -6.501 1.00 82.69 87 PHE A N 1
ATOM 679 C CA . PHE A 1 87 ? 14.323 8.949 -6.933 1.00 82.69 87 PHE A CA 1
ATOM 680 C C . PHE A 1 87 ? 13.136 9.270 -7.851 1.00 82.69 87 PHE A C 1
ATOM 682 O O . PHE A 1 87 ? 12.769 10.438 -7.999 1.00 82.69 87 PHE A O 1
ATOM 689 N N . LYS A 1 88 ? 12.518 8.244 -8.445 1.00 86.94 88 LYS A N 1
ATOM 690 C CA . LYS A 1 88 ? 11.319 8.332 -9.294 1.00 86.94 88 LYS A CA 1
ATOM 691 C C . LYS A 1 88 ? 10.068 7.790 -8.605 1.00 86.94 88 LYS A C 1
ATOM 693 O O . LYS A 1 88 ? 9.009 7.740 -9.231 1.00 86.94 88 LYS A O 1
ATOM 698 N N . ALA A 1 89 ? 10.185 7.375 -7.346 1.00 89.06 89 ALA A N 1
ATOM 699 C CA . ALA A 1 89 ? 9.076 6.826 -6.596 1.00 89.06 89 ALA A CA 1
ATOM 700 C C . ALA A 1 89 ? 7.950 7.863 -6.447 1.00 89.06 89 ALA A C 1
ATOM 702 O O . ALA A 1 89 ? 8.225 9.053 -6.230 1.00 89.06 89 ALA A O 1
ATOM 703 N N . PRO A 1 90 ? 6.678 7.440 -6.569 1.00 90.88 90 PRO A N 1
ATOM 704 C CA . PRO A 1 90 ? 5.551 8.311 -6.301 1.00 90.88 90 PRO A CA 1
ATOM 705 C C . PRO A 1 90 ? 5.643 8.935 -4.909 1.00 90.88 90 PRO A C 1
ATOM 707 O O . PRO A 1 90 ? 6.129 8.325 -3.958 1.00 90.88 90 PRO A O 1
ATOM 710 N N . ARG A 1 91 ? 5.130 10.160 -4.783 1.00 89.81 91 ARG A N 1
ATOM 711 C CA . ARG A 1 91 ? 5.011 10.866 -3.503 1.00 89.81 91 ARG A CA 1
ATOM 712 C C . ARG A 1 91 ? 3.537 10.959 -3.113 1.00 89.81 91 ARG A C 1
ATOM 714 O O . ARG A 1 91 ? 2.932 12.011 -3.326 1.00 89.81 91 ARG A O 1
ATOM 721 N N . PRO A 1 92 ? 2.929 9.865 -2.619 1.00 86.06 92 PRO A N 1
ATOM 722 C CA . PRO A 1 92 ? 1.533 9.889 -2.209 1.00 86.06 92 PRO A CA 1
ATOM 723 C C . PRO A 1 92 ? 1.345 10.899 -1.073 1.00 86.06 92 PRO A C 1
ATOM 725 O O . PRO A 1 92 ? 2.138 10.967 -0.132 1.00 86.06 92 PRO A O 1
ATOM 728 N N . SER A 1 93 ? 0.284 11.699 -1.158 1.00 86.38 93 SER A N 1
ATOM 729 C CA . SER A 1 93 ? -0.063 12.645 -0.099 1.00 86.38 93 SER A CA 1
ATOM 730 C C . SER A 1 93 ? -0.944 11.949 0.933 1.00 86.38 93 SER A C 1
ATOM 732 O O . SER A 1 93 ? -2.133 11.717 0.706 1.00 86.38 93 SER A O 1
ATOM 734 N N . VAL A 1 94 ? -0.352 11.617 2.079 1.00 90.50 94 VAL A N 1
ATOM 735 C CA . VAL A 1 94 ? -1.092 11.223 3.281 1.00 90.50 94 VAL A CA 1
ATOM 736 C C . VAL A 1 94 ? -1.214 12.456 4.166 1.00 90.50 94 VAL A C 1
ATOM 738 O O . VAL A 1 94 ? -0.213 13.065 4.543 1.00 90.50 94 VAL A O 1
ATOM 741 N N . ARG A 1 95 ? -2.454 12.855 4.443 1.00 90.69 95 ARG A N 1
ATOM 742 C CA . ARG A 1 95 ? -2.783 13.980 5.323 1.00 90.69 95 ARG A CA 1
ATOM 743 C C . ARG A 1 95 ? -2.651 13.582 6.788 1.00 90.69 95 ARG A C 1
ATOM 745 O O . ARG A 1 95 ? -2.819 12.414 7.125 1.00 90.69 95 ARG A O 1
ATOM 752 N N . ARG A 1 96 ? -2.397 14.560 7.658 1.00 89.06 96 ARG A N 1
ATOM 753 C CA . ARG A 1 96 ? -2.237 14.333 9.102 1.00 89.06 96 ARG A CA 1
ATOM 754 C C . ARG A 1 96 ? -3.524 13.827 9.760 1.00 89.06 96 ARG A C 1
ATOM 756 O O . ARG A 1 96 ? -3.448 13.086 10.728 1.00 89.06 96 ARG A O 1
ATOM 763 N N . GLU A 1 97 ? -4.681 14.178 9.209 1.00 90.75 97 GLU A N 1
ATOM 764 C CA . GLU A 1 97 ? -6.006 13.753 9.676 1.00 90.75 97 GLU A CA 1
ATOM 765 C C . GLU A 1 97 ? -6.400 12.364 9.146 1.00 90.75 97 GLU A C 1
ATOM 767 O O . GLU A 1 97 ? -7.562 11.976 9.212 1.00 90.75 97 GLU A O 1
ATOM 772 N N . TYR A 1 98 ? -5.468 11.620 8.544 1.00 90.75 98 TYR A N 1
ATOM 773 C CA . TYR A 1 98 ? -5.735 10.254 8.121 1.00 90.75 98 TYR A CA 1
ATOM 774 C C . TYR A 1 98 ? -5.940 9.348 9.336 1.00 90.75 98 TYR A C 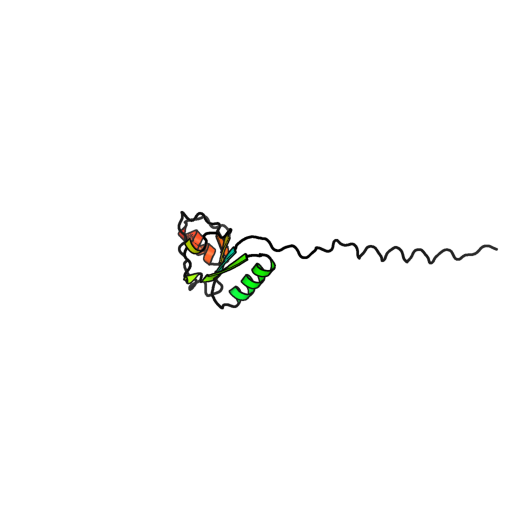1
ATOM 776 O O . TYR A 1 98 ? -5.026 9.161 10.133 1.00 90.75 98 TYR A O 1
ATOM 784 N N . GLU A 1 99 ? -7.126 8.758 9.444 1.00 90.31 99 GLU A N 1
ATOM 785 C CA . GLU A 1 99 ? -7.499 7.890 10.570 1.00 90.31 99 GLU A CA 1
ATOM 786 C C . GLU A 1 99 ? -7.302 6.396 10.269 1.00 90.31 99 GLU A C 1
ATOM 788 O O . GLU A 1 99 ? -7.412 5.558 11.161 1.00 90.31 99 GLU A O 1
ATOM 793 N N . GLY A 1 100 ? -7.030 6.039 9.010 1.00 92.25 100 GLY A N 1
ATOM 794 C CA . GLY A 1 100 ? -6.820 4.648 8.618 1.00 92.25 100 GLY A CA 1
ATOM 795 C C . GLY A 1 100 ? -5.479 4.102 9.113 1.00 92.25 100 GLY A C 1
ATOM 796 O O . GLY A 1 100 ? -4.496 4.835 9.230 1.00 92.25 100 GLY A O 1
ATOM 797 N N . SER A 1 101 ? -5.400 2.789 9.338 1.00 95.31 101 SER A N 1
ATOM 798 C CA . SER A 1 101 ? -4.109 2.154 9.626 1.00 95.31 101 SER A CA 1
ATOM 799 C C . SER A 1 101 ? -3.275 2.075 8.349 1.00 95.31 101 SER A C 1
ATOM 801 O O . SER A 1 101 ? -3.754 1.616 7.306 1.00 95.31 101 SER A O 1
ATOM 803 N N . LEU A 1 102 ? -2.024 2.526 8.428 1.00 94.19 102 LEU A N 1
ATOM 804 C CA . LEU A 1 102 ? -1.101 2.593 7.300 1.00 94.19 102 LEU A CA 1
ATOM 805 C C . LEU A 1 102 ? 0.201 1.867 7.631 1.00 94.19 102 LEU A C 1
ATOM 807 O O . LEU A 1 102 ? 0.823 2.142 8.654 1.00 94.19 102 LEU A O 1
ATOM 811 N N . MET A 1 103 ? 0.635 0.991 6.733 1.00 94.81 103 MET A N 1
ATOM 812 C CA . MET A 1 103 ? 1.961 0.383 6.748 1.00 94.81 103 MET A CA 1
ATOM 813 C C . MET A 1 103 ? 2.707 0.794 5.481 1.00 94.81 103 MET A C 1
ATOM 815 O O . MET A 1 103 ? 2.150 0.772 4.387 1.00 94.81 103 MET A O 1
ATOM 819 N N . THR A 1 104 ? 3.976 1.161 5.620 1.00 93.31 104 THR A N 1
ATOM 820 C CA . THR A 1 104 ? 4.827 1.580 4.501 1.00 93.31 104 THR A CA 1
ATOM 821 C C . THR A 1 104 ? 6.040 0.673 4.404 1.00 93.31 104 THR A C 1
ATOM 823 O O . THR A 1 104 ? 6.652 0.371 5.429 1.00 93.31 104 THR A O 1
ATOM 826 N N . VAL A 1 105 ? 6.421 0.296 3.189 1.00 91.06 105 VAL A N 1
ATOM 827 C CA . VAL A 1 105 ? 7.596 -0.532 2.913 1.00 91.06 105 VAL A CA 1
ATOM 828 C C . VAL A 1 105 ? 8.581 0.259 2.049 1.00 91.06 105 VAL A C 1
ATOM 830 O O . VAL A 1 105 ? 8.195 0.947 1.103 1.00 91.06 105 VAL A O 1
ATOM 833 N N . GLY A 1 106 ? 9.866 0.198 2.407 1.00 88.25 106 GLY A N 1
ATOM 834 C CA . GLY A 1 106 ? 10.945 0.849 1.663 1.00 88.25 106 GLY A CA 1
ATOM 835 C C . GLY A 1 106 ? 10.876 2.382 1.662 1.00 88.25 106 GLY A C 1
ATOM 836 O O . GLY A 1 106 ? 10.449 3.016 2.630 1.00 88.25 106 GLY A O 1
ATOM 837 N N . VAL A 1 107 ? 11.308 2.988 0.549 1.00 89.19 107 VAL A N 1
ATOM 838 C CA . VAL A 1 107 ? 11.489 4.449 0.408 1.00 89.19 107 VAL A CA 1
ATOM 839 C C . VAL A 1 107 ? 10.203 5.254 0.639 1.00 89.19 107 VAL A C 1
ATOM 841 O O . VAL A 1 107 ? 10.256 6.405 1.074 1.00 89.19 107 VAL A O 1
ATOM 844 N N . ILE A 1 108 ? 9.036 4.643 0.418 1.00 91.88 108 ILE A N 1
ATOM 845 C CA . ILE A 1 108 ? 7.735 5.282 0.640 1.00 91.88 108 ILE A CA 1
ATOM 846 C C . ILE A 1 108 ? 7.551 5.685 2.108 1.00 91.88 108 ILE A C 1
ATOM 848 O O . ILE A 1 108 ? 7.011 6.759 2.387 1.00 91.88 108 ILE A O 1
ATOM 852 N N . GLY A 1 109 ? 8.074 4.887 3.044 1.00 90.38 109 GLY A N 1
ATOM 853 C CA . GLY A 1 109 ? 8.053 5.218 4.469 1.00 90.38 109 GLY A CA 1
ATOM 854 C C . GLY A 1 109 ? 8.830 6.494 4.785 1.00 90.38 109 GLY A C 1
ATOM 855 O O . GLY A 1 109 ? 8.337 7.347 5.522 1.00 90.38 109 GLY A O 1
ATOM 856 N N . ALA A 1 110 ? 9.997 6.686 4.162 1.00 88.44 110 ALA A N 1
ATOM 857 C CA . ALA A 1 110 ? 10.787 7.905 4.326 1.00 88.44 110 ALA A CA 1
ATOM 858 C C . ALA A 1 110 ? 10.024 9.148 3.851 1.00 88.44 110 ALA A C 1
ATOM 860 O O . ALA A 1 110 ? 10.007 10.173 4.535 1.00 88.44 110 ALA A O 1
ATOM 861 N N . PHE A 1 111 ? 9.347 9.056 2.704 1.00 89.88 111 PHE A N 1
ATOM 862 C CA . PHE A 1 111 ? 8.596 10.179 2.146 1.00 89.88 111 PHE A CA 1
ATOM 863 C C . PHE A 1 111 ? 7.379 10.549 2.990 1.00 89.88 111 PHE A C 1
ATOM 865 O O . PHE A 1 111 ? 7.167 11.729 3.271 1.00 89.88 111 PHE A O 1
ATOM 872 N N . ILE A 1 112 ? 6.597 9.558 3.421 1.00 90.50 112 ILE A N 1
ATOM 873 C CA . ILE A 1 112 ? 5.392 9.801 4.220 1.00 90.50 112 ILE A CA 1
ATOM 874 C C . ILE A 1 112 ? 5.764 10.344 5.598 1.00 90.50 112 ILE A C 1
ATOM 876 O O . ILE A 1 112 ? 5.201 11.352 6.026 1.00 90.50 112 ILE A O 1
ATOM 880 N N . CYS A 1 113 ? 6.752 9.747 6.266 1.00 89.81 113 CYS A N 1
ATOM 881 C CA . CYS A 1 113 ? 7.211 10.241 7.558 1.00 89.81 113 CYS A CA 1
ATOM 882 C C . CYS A 1 113 ? 7.811 11.648 7.458 1.00 89.81 113 CYS A C 1
ATOM 884 O O . CYS A 1 113 ? 7.504 12.489 8.300 1.00 89.81 113 CYS A O 1
ATOM 886 N N . GLY A 1 114 ? 8.594 11.937 6.412 1.00 88.44 114 GLY A N 1
ATOM 887 C CA . GLY A 1 114 ? 9.121 13.279 6.157 1.00 88.44 114 GLY A CA 1
ATOM 888 C C . GLY A 1 114 ? 8.014 14.317 5.948 1.00 88.44 114 GLY A C 1
ATOM 889 O O . GLY A 1 114 ? 8.047 15.382 6.562 1.00 88.44 114 GLY A O 1
ATOM 890 N N . ASN A 1 115 ? 6.992 13.988 5.151 1.00 88.38 115 ASN A N 1
ATOM 891 C CA . ASN A 1 115 ? 5.841 14.862 4.906 1.00 88.38 115 ASN A CA 1
ATOM 892 C C . ASN A 1 115 ? 5.016 15.128 6.178 1.00 88.38 115 ASN A C 1
ATOM 894 O O . ASN A 1 115 ? 4.566 16.245 6.415 1.00 88.38 115 ASN A O 1
ATOM 898 N N . LEU A 1 116 ? 4.835 14.107 7.017 1.00 90.38 116 LEU A N 1
ATOM 899 C CA . LEU A 1 116 ? 4.077 14.208 8.266 1.00 90.38 116 LEU A CA 1
ATOM 900 C C . LEU A 1 116 ? 4.903 14.744 9.449 1.00 90.38 116 LEU A C 1
ATOM 902 O O . LEU A 1 116 ? 4.352 14.938 10.539 1.00 90.38 116 LEU A O 1
ATOM 906 N N . GLN A 1 117 ? 6.199 15.004 9.235 1.00 90.06 117 GLN A N 1
ATOM 907 C CA . GLN A 1 117 ? 7.174 15.381 10.264 1.00 90.06 117 GLN A CA 1
ATOM 908 C C . GLN A 1 117 ? 7.237 14.364 11.416 1.00 90.06 117 GLN A C 1
ATOM 910 O O . GLN A 1 117 ? 7.373 14.721 12.588 1.00 90.06 117 GLN A O 1
ATOM 915 N N . LEU A 1 118 ? 7.111 13.078 11.085 1.00 86.94 118 LEU A N 1
ATOM 916 C CA . LEU A 1 118 ? 7.242 11.990 12.044 1.00 86.94 118 LEU A CA 1
ATOM 917 C C . LEU A 1 118 ? 8.718 11.700 12.287 1.00 86.94 118 LEU A C 1
ATOM 919 O O . LEU A 1 118 ? 9.535 11.716 11.366 1.00 86.94 118 LEU A O 1
ATOM 923 N N . LYS A 1 119 ? 9.056 11.384 13.538 1.00 82.88 119 LYS A N 1
ATOM 924 C CA . LYS A 1 119 ? 10.374 10.835 13.847 1.00 82.88 119 LYS A CA 1
ATOM 925 C C . LYS A 1 119 ? 10.467 9.451 13.221 1.00 82.88 119 LYS A C 1
ATOM 927 O O . LYS A 1 119 ? 9.812 8.515 13.669 1.00 82.88 119 LYS A O 1
ATOM 932 N N . THR A 1 120 ? 11.282 9.337 12.188 1.00 69.50 120 THR A N 1
ATOM 933 C CA . THR A 1 120 ? 11.666 8.053 11.623 1.00 69.50 120 THR A CA 1
ATOM 934 C C . THR A 1 120 ? 12.676 7.402 12.562 1.00 69.50 120 THR A C 1
ATOM 936 O O . THR A 1 120 ? 13.636 8.051 12.979 1.00 69.50 120 THR A O 1
ATOM 939 N N . GLY A 1 121 ? 12.457 6.136 12.925 1.00 65.69 121 GLY A N 1
ATOM 940 C CA . GLY A 1 121 ? 13.522 5.298 13.482 1.00 65.69 121 GLY A CA 1
ATOM 941 C C . GLY A 1 121 ? 14.569 4.974 12.408 1.00 65.69 121 GLY A C 1
ATOM 942 O O . GLY A 1 121 ? 14.715 5.720 11.441 1.00 65.69 121 GLY A O 1
ATOM 943 N N . TYR A 1 122 ? 15.274 3.849 12.541 1.00 54.03 122 TYR A N 1
ATOM 944 C CA . TYR A 1 122 ? 16.067 3.331 11.421 1.00 54.03 122 TYR A CA 1
ATOM 945 C C . TYR A 1 122 ? 15.137 3.051 10.227 1.00 54.03 122 TYR A C 1
ATOM 947 O O . TYR A 1 122 ? 14.227 2.228 10.338 1.00 54.03 122 TYR A O 1
ATOM 955 N N . LEU A 1 123 ? 15.359 3.776 9.130 1.00 54.50 123 LEU A N 1
ATOM 956 C CA . LEU A 1 123 ? 14.816 3.525 7.795 1.00 54.50 123 LEU A CA 1
ATOM 957 C C . LEU A 1 123 ? 15.946 3.063 6.880 1.00 54.50 123 LEU A C 1
ATOM 959 O O . LEU A 1 123 ? 17.075 3.575 7.065 1.00 54.50 123 LEU A O 1
#

pLDDT: mean 83.26, std 18.06, range [41.78, 98.5]

Secondary structure (DSSP, 8-state):
-------STTSSTTSSSTT-S-----PPPEEEEEEEEE-TT-HHHHHHHHHHHHHEEEEEEEEGGG--GGGGTT-SEEEE---S-TTS-------TT--SEEEE-THHHHHHHHHHT------

Foldseek 3Di:
DDDDDPDDPPPPPPPPPPPPDPPPDLPPADAFAEEEAEDPPDPVCVVVQVVNVSRHVHYHYDHNLPDDLVVCPPGQEYEYEYDDDLVPDHQDDDDPPRPHHYHYDPSNVVNHCVNNVHDDDDD